Protein AF-A0A126UZF2-F1 (afdb_monomer_lite)

Organism: NCBI:txid1579316

Sequence (39 aa):
MTDHDIKEISDRLNSTPRKCLGWKTPAEVFREKMLEEMR

Foldseek 3Di:
DDPVVVVVVVVVQQCAFDVVVVRDGVVVVVVVVVVVVVD

Radius of gyration: 12.39 Å; chains: 1; bounding box: 30×19×30 Å

Structure (mmCIF, N/CA/C/O backbone):
data_AF-A0A126UZF2-F1
#
_entry.id   AF-A0A126UZF2-F1
#
loop_
_atom_site.group_PDB
_atom_site.id
_atom_site.type_symbol
_atom_site.label_atom_id
_atom_site.label_alt_id
_atom_site.label_comp_id
_atom_site.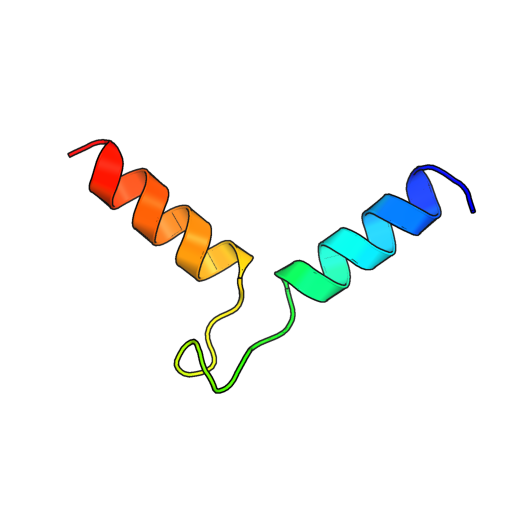label_asym_id
_atom_site.label_entity_id
_atom_site.label_seq_id
_atom_site.pdbx_PDB_ins_code
_atom_site.Cartn_x
_atom_site.Cartn_y
_atom_site.Cartn_z
_atom_site.occupancy
_atom_site.B_iso_or_equiv
_atom_site.auth_seq_id
_atom_site.auth_comp_id
_atom_site.auth_asym_i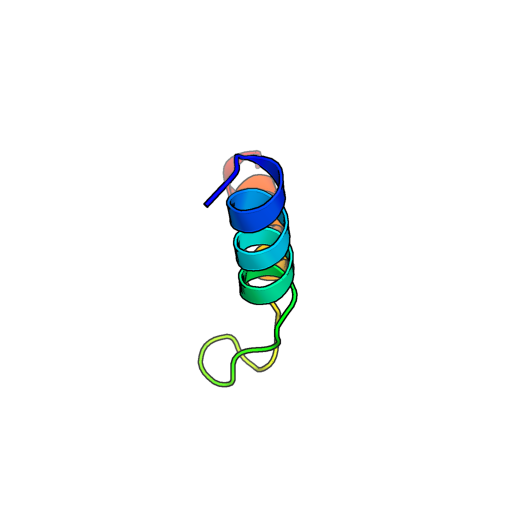d
_atom_site.auth_atom_id
_atom_site.pdbx_PDB_model_num
ATOM 1 N N . MET A 1 1 ? 16.442 3.498 -16.209 1.00 80.38 1 MET A N 1
ATOM 2 C CA . MET A 1 1 ? 15.170 3.252 -15.508 1.00 80.38 1 MET A CA 1
ATOM 3 C C . MET A 1 1 ? 14.095 3.995 -16.263 1.00 80.38 1 MET A C 1
ATOM 5 O O . MET A 1 1 ? 14.286 5.175 -16.534 1.00 80.38 1 MET A O 1
ATOM 9 N N . THR A 1 2 ? 13.050 3.294 -16.672 1.00 97.44 2 THR A N 1
ATOM 10 C CA . THR A 1 2 ? 11.870 3.848 -17.336 1.00 97.44 2 THR A CA 1
ATOM 11 C C . THR A 1 2 ? 10.806 4.229 -16.306 1.00 97.44 2 THR A C 1
ATOM 13 O O . THR A 1 2 ? 10.857 3.784 -15.157 1.00 97.44 2 THR A O 1
ATOM 16 N N . ASP A 1 3 ? 9.807 5.009 -16.714 1.00 97.75 3 ASP A N 1
ATOM 17 C CA . ASP A 1 3 ? 8.642 5.299 -15.867 1.00 97.75 3 ASP A CA 1
ATOM 18 C C . ASP A 1 3 ? 7.893 4.021 -15.473 1.00 97.75 3 ASP A C 1
ATOM 20 O O . ASP A 1 3 ? 7.345 3.924 -14.374 1.00 97.75 3 ASP A O 1
ATOM 24 N N . HIS A 1 4 ? 7.910 3.014 -16.351 1.00 97.75 4 HIS A N 1
ATOM 25 C CA . HIS A 1 4 ? 7.364 1.699 -16.052 1.00 97.75 4 HIS A CA 1
ATOM 26 C C . HIS A 1 4 ? 8.155 1.014 -14.930 1.00 97.75 4 HIS A C 1
ATOM 28 O O . HIS A 1 4 ? 7.548 0.584 -13.953 1.00 97.75 4 HIS A O 1
ATOM 34 N N . ASP A 1 5 ? 9.490 1.025 -14.997 1.00 97.56 5 ASP A N 1
ATOM 35 C CA . ASP A 1 5 ? 10.347 0.444 -13.953 1.00 97.56 5 ASP A CA 1
ATOM 36 C C . ASP A 1 5 ? 10.098 1.123 -12.592 1.00 97.56 5 ASP A C 1
ATOM 38 O O . ASP A 1 5 ? 10.036 0.469 -11.550 1.00 97.56 5 ASP A O 1
ATOM 42 N N . ILE A 1 6 ? 9.942 2.453 -12.585 1.00 97.94 6 ILE A N 1
ATOM 43 C CA . ILE A 1 6 ? 9.659 3.227 -11.366 1.00 97.94 6 ILE A CA 1
ATOM 44 C C . ILE A 1 6 ? 8.282 2.860 -10.809 1.00 97.94 6 ILE A C 1
ATOM 46 O O . ILE A 1 6 ? 8.133 2.682 -9.595 1.00 97.94 6 ILE A O 1
ATOM 50 N N . LYS A 1 7 ? 7.282 2.716 -11.683 1.00 97.69 7 LYS A N 1
ATOM 51 C CA . LYS A 1 7 ? 5.932 2.316 -11.292 1.00 97.69 7 LYS A CA 1
ATOM 52 C C . LYS A 1 7 ? 5.917 0.923 -10.674 1.00 97.69 7 LYS A C 1
ATOM 54 O O . LYS A 1 7 ? 5.381 0.773 -9.582 1.00 97.69 7 LYS A O 1
ATOM 59 N N . GLU A 1 8 ? 6.565 -0.060 -11.293 1.00 98.44 8 GLU A N 1
ATOM 60 C CA . GLU A 1 8 ? 6.634 -1.419 -10.743 1.00 98.44 8 GLU A CA 1
ATOM 61 C C . GLU A 1 8 ? 7.302 -1.455 -9.361 1.00 98.44 8 GLU A C 1
ATOM 63 O O . GLU A 1 8 ? 6.846 -2.152 -8.449 1.00 98.44 8 GLU A O 1
ATOM 68 N N . ILE A 1 9 ? 8.367 -0.669 -9.170 1.00 98.19 9 ILE A N 1
ATOM 69 C CA . ILE A 1 9 ? 9.024 -0.537 -7.865 1.00 98.19 9 ILE A CA 1
ATOM 70 C C . ILE A 1 9 ? 8.062 0.072 -6.841 1.00 98.19 9 ILE A C 1
ATOM 72 O O . ILE A 1 9 ? 7.945 -0.459 -5.734 1.00 98.19 9 ILE A O 1
ATOM 76 N N . SER A 1 10 ? 7.373 1.158 -7.195 1.00 98.25 10 SER A N 1
ATOM 77 C CA . SER A 1 10 ? 6.397 1.819 -6.323 1.00 98.25 10 SER A CA 1
ATOM 78 C C . SER A 1 10 ? 5.255 0.877 -5.937 1.00 98.25 10 SER A C 1
ATOM 80 O O . SER A 1 10 ? 4.947 0.731 -4.752 1.00 98.25 10 SER A O 1
ATOM 82 N N . ASP A 1 11 ? 4.683 0.170 -6.912 1.00 98.50 11 ASP A N 1
ATOM 83 C CA . ASP A 1 11 ? 3.579 -0.768 -6.708 1.00 98.50 11 ASP A CA 1
ATOM 84 C C . ASP A 1 11 ? 3.996 -1.890 -5.748 1.00 98.50 11 ASP A C 1
ATOM 86 O O . ASP A 1 11 ? 3.283 -2.195 -4.785 1.00 98.50 11 ASP A O 1
ATOM 90 N N . ARG A 1 12 ? 5.204 -2.442 -5.923 1.00 98.56 12 ARG A N 1
ATOM 91 C CA . ARG A 1 12 ? 5.760 -3.446 -5.008 1.00 98.56 12 ARG A CA 1
ATOM 92 C C . ARG A 1 12 ? 5.976 -2.886 -3.604 1.00 98.56 12 ARG A C 1
ATOM 94 O O . ARG A 1 12 ? 5.608 -3.535 -2.624 1.00 98.56 12 ARG A O 1
ATOM 101 N N . LEU A 1 13 ? 6.571 -1.698 -3.479 1.00 98.44 13 LEU A N 1
ATOM 102 C CA . LEU A 1 13 ? 6.839 -1.076 -2.178 1.00 98.44 13 LEU A CA 1
ATOM 103 C C . LEU A 1 13 ? 5.551 -0.815 -1.393 1.00 98.44 13 LEU A C 1
ATOM 105 O O . LEU A 1 13 ? 5.512 -1.096 -0.191 1.00 98.44 13 LEU A O 1
ATOM 109 N N . ASN A 1 14 ? 4.515 -0.334 -2.079 1.00 98.50 14 ASN A N 1
ATOM 110 C CA . ASN A 1 14 ? 3.232 0.036 -1.491 1.00 98.50 14 ASN A CA 1
ATOM 111 C C . ASN A 1 14 ? 2.307 -1.154 -1.222 1.00 98.50 14 ASN A C 1
ATOM 113 O O . ASN A 1 14 ? 1.412 -1.026 -0.389 1.00 98.50 14 ASN A O 1
ATOM 117 N N . SER A 1 15 ? 2.546 -2.300 -1.868 1.00 98.50 15 SER A N 1
ATOM 118 C CA . SER A 1 15 ? 1.786 -3.545 -1.665 1.00 98.50 15 SER A CA 1
ATOM 119 C C . SER A 1 15 ? 2.455 -4.523 -0.692 1.00 98.50 15 SER A C 1
ATOM 121 O O . SER A 1 15 ? 1.902 -5.579 -0.405 1.00 98.50 15 SER A O 1
ATOM 123 N N . THR A 1 16 ? 3.648 -4.208 -0.177 1.00 98.62 16 THR A N 1
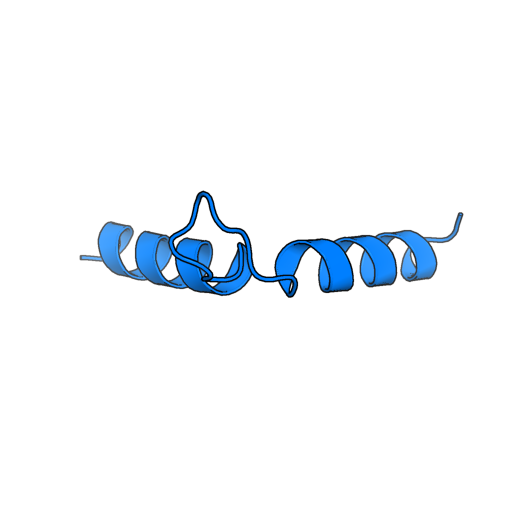ATOM 124 C CA . THR A 1 16 ? 4.375 -5.096 0.745 1.00 98.62 16 THR A CA 1
ATOM 125 C C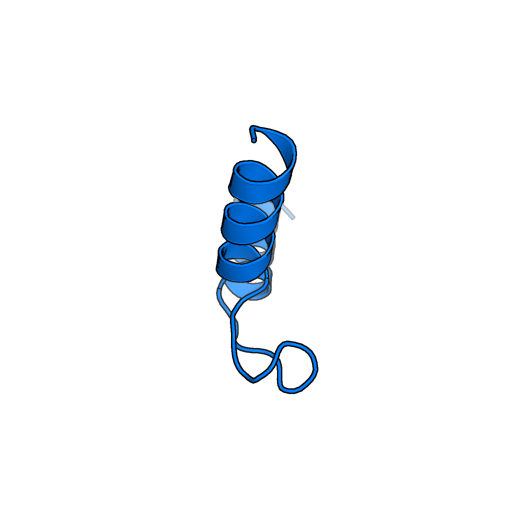 . THR A 1 16 ? 3.969 -4.831 2.203 1.00 98.62 16 THR A C 1
ATOM 127 O O . THR A 1 16 ? 4.174 -3.709 2.681 1.00 98.62 16 THR A O 1
ATOM 130 N N . PRO A 1 17 ? 3.476 -5.842 2.947 1.00 98.69 17 PRO A N 1
ATOM 131 C CA . PRO A 1 17 ? 3.192 -5.745 4.381 1.00 98.69 17 PRO A CA 1
ATOM 132 C C . PRO A 1 17 ? 4.388 -5.269 5.213 1.00 98.69 17 PRO A C 1
ATOM 134 O O . PRO A 1 17 ? 5.513 -5.742 5.029 1.00 98.69 17 PRO A O 1
ATOM 137 N N . ARG A 1 18 ? 4.160 -4.363 6.174 1.00 98.62 18 ARG A N 1
ATOM 138 C CA . ARG A 1 18 ? 5.213 -3.847 7.069 1.00 98.62 18 ARG A CA 1
ATOM 139 C C . ARG A 1 18 ? 4.875 -4.106 8.532 1.00 98.62 18 ARG A C 1
ATOM 141 O O . ARG A 1 18 ? 3.820 -3.704 9.011 1.00 98.62 18 ARG A O 1
ATOM 148 N N . LYS A 1 19 ? 5.811 -4.699 9.284 1.00 98.44 19 LYS A N 1
ATOM 149 C CA . LYS A 1 19 ? 5.648 -4.965 10.728 1.00 98.44 19 LYS A CA 1
ATOM 150 C C . LYS A 1 19 ? 5.307 -3.698 11.525 1.00 98.44 19 LYS A C 1
ATOM 152 O O . LYS A 1 19 ? 4.468 -3.753 12.416 1.00 98.44 19 LYS A O 1
ATOM 157 N N . CYS A 1 20 ? 5.912 -2.556 11.184 1.00 98.19 20 CYS A N 1
ATOM 158 C CA . CYS A 1 20 ? 5.633 -1.270 11.835 1.00 98.19 20 CYS A CA 1
ATOM 159 C C . CYS A 1 20 ? 4.227 -0.714 11.551 1.00 98.19 20 CYS A C 1
ATOM 161 O O . CYS A 1 20 ? 3.781 0.174 12.266 1.00 98.19 20 CYS A O 1
ATOM 163 N N . LEU A 1 21 ? 3.526 -1.247 10.547 1.00 97.94 21 LEU A N 1
ATOM 164 C CA . LEU A 1 21 ? 2.137 -0.920 10.218 1.00 97.94 21 LEU A CA 1
ATOM 165 C C . LEU A 1 21 ? 1.163 -2.000 10.721 1.00 97.94 21 LEU A C 1
ATOM 167 O O . LEU A 1 21 ? 0.055 -2.123 10.209 1.00 97.94 21 LEU A O 1
ATOM 171 N N . GLY A 1 22 ? 1.587 -2.852 11.662 1.00 98.06 22 GLY A N 1
ATOM 172 C CA . GLY A 1 22 ? 0.775 -3.984 12.118 1.00 98.06 22 GLY A CA 1
ATOM 173 C C . GLY A 1 22 ? 0.562 -5.039 11.031 1.00 98.06 22 GLY A C 1
ATOM 174 O O . GLY A 1 22 ? -0.488 -5.668 10.990 1.00 98.06 22 GLY A O 1
ATOM 175 N N . TRP A 1 23 ? 1.543 -5.206 10.138 1.00 98.12 23 TRP A N 1
ATOM 176 C CA . TRP A 1 23 ? 1.477 -6.065 8.949 1.00 98.12 23 TRP A CA 1
ATOM 177 C C . TRP A 1 23 ? 0.471 -5.627 7.873 1.00 98.12 23 TRP A C 1
ATOM 179 O O . TRP A 1 23 ? 0.243 -6.377 6.930 1.00 98.12 23 TRP A O 1
ATOM 189 N N . LYS A 1 24 ? -0.044 -4.394 7.932 1.00 98.44 24 LYS A N 1
ATOM 190 C CA . LYS A 1 24 ? -0.712 -3.759 6.787 1.00 98.44 24 LYS A CA 1
ATOM 191 C C . LYS A 1 24 ? 0.299 -3.271 5.747 1.00 98.44 24 LYS A C 1
ATOM 193 O O . LYS A 1 24 ? 1.484 -3.058 6.036 1.00 98.44 24 LYS A O 1
ATOM 198 N N . THR A 1 25 ? -0.176 -3.082 4.526 1.00 98.81 25 THR A N 1
ATOM 199 C CA . THR A 1 25 ? 0.555 -2.445 3.430 1.00 98.81 25 THR A CA 1
ATOM 200 C C . THR A 1 25 ? 0.471 -0.914 3.535 1.00 98.81 25 THR A C 1
ATOM 202 O O . THR A 1 25 ? -0.521 -0.383 4.048 1.00 98.81 25 THR A O 1
ATOM 205 N N . PRO A 1 26 ? 1.470 -0.164 3.030 1.00 98.75 26 PRO A N 1
ATOM 206 C CA . PRO A 1 26 ? 1.368 1.292 2.935 1.00 98.75 26 PRO A CA 1
ATOM 207 C C . PRO A 1 26 ? 0.104 1.767 2.203 1.00 98.75 26 PRO A C 1
ATOM 209 O O . PRO A 1 26 ? -0.521 2.732 2.638 1.00 98.75 26 PRO A O 1
ATOM 212 N N . ALA A 1 27 ? -0.313 1.068 1.140 1.00 98.50 27 ALA A N 1
ATOM 213 C CA . ALA A 1 27 ? -1.511 1.421 0.382 1.00 98.50 27 ALA A CA 1
ATOM 214 C C . ALA A 1 27 ? -2.811 1.272 1.196 1.00 98.50 27 ALA A C 1
ATOM 216 O O . ALA A 1 27 ? -3.718 2.089 1.050 1.00 98.50 27 ALA A O 1
ATOM 217 N N . GLU A 1 28 ? -2.919 0.250 2.049 1.00 98.62 28 GLU A N 1
ATOM 218 C CA . GLU A 1 28 ? -4.068 0.082 2.952 1.00 98.62 28 GLU A CA 1
ATOM 219 C C . GLU A 1 28 ? -4.137 1.204 3.985 1.00 98.62 28 GLU A C 1
ATOM 221 O O . GLU A 1 28 ? -5.169 1.860 4.095 1.00 98.62 28 GLU A O 1
ATOM 226 N N . VAL A 1 29 ? -3.026 1.474 4.677 1.00 98.38 29 VAL A N 1
ATOM 227 C CA . VAL A 1 29 ? -2.967 2.530 5.701 1.00 98.38 29 VAL A CA 1
ATOM 228 C C . VAL A 1 29 ? -3.249 3.902 5.094 1.00 98.38 29 VAL A C 1
ATOM 230 O O . VAL A 1 29 ? -3.943 4.712 5.700 1.00 98.38 29 VAL A O 1
ATOM 233 N N . PHE A 1 30 ? -2.747 4.171 3.886 1.00 97.81 30 PHE A N 1
ATOM 234 C CA . PHE A 1 30 ? -3.046 5.417 3.189 1.00 97.81 30 PHE A CA 1
ATOM 235 C C . PHE A 1 30 ? -4.548 5.565 2.914 1.00 97.81 30 PHE A C 1
ATOM 237 O O . PHE A 1 30 ? -5.118 6.600 3.240 1.00 97.81 30 PHE A O 1
ATOM 244 N N . ARG A 1 31 ? -5.216 4.529 2.382 1.00 97.25 31 ARG A N 1
ATOM 245 C CA . ARG A 1 31 ? -6.669 4.570 2.132 1.00 97.25 31 ARG A CA 1
ATOM 246 C C . ARG A 1 31 ? -7.476 4.794 3.409 1.00 97.25 31 ARG A C 1
ATOM 248 O O . ARG A 1 31 ? -8.422 5.571 3.380 1.00 97.25 31 ARG A O 1
ATOM 255 N N . GLU A 1 32 ? -7.103 4.138 4.505 1.00 97.12 32 GLU A N 1
ATOM 256 C CA . GLU A 1 32 ? -7.746 4.333 5.812 1.00 97.12 32 GLU A CA 1
ATOM 257 C C . GLU A 1 32 ? -7.643 5.796 6.264 1.00 97.12 32 GLU A C 1
ATOM 259 O O . GLU A 1 32 ? -8.661 6.406 6.576 1.00 97.12 32 GLU A O 1
ATOM 264 N N . LYS A 1 33 ? -6.447 6.393 6.185 1.00 96.31 33 LYS A N 1
ATOM 265 C CA . LYS A 1 33 ? -6.231 7.803 6.544 1.00 96.31 33 LYS A 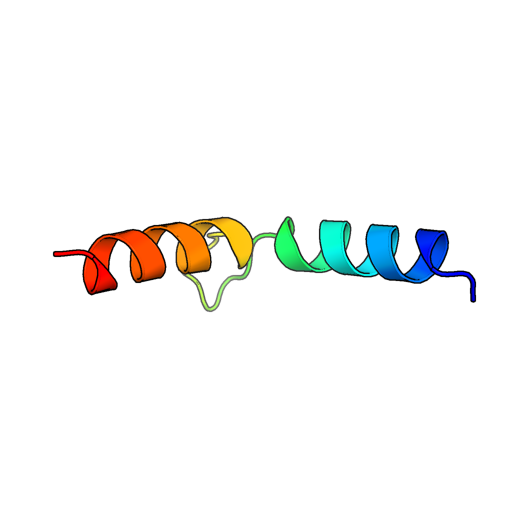CA 1
ATOM 266 C C . LYS A 1 33 ? -6.994 8.781 5.659 1.00 96.31 33 LYS A C 1
ATOM 268 O O . LYS A 1 33 ? -7.565 9.735 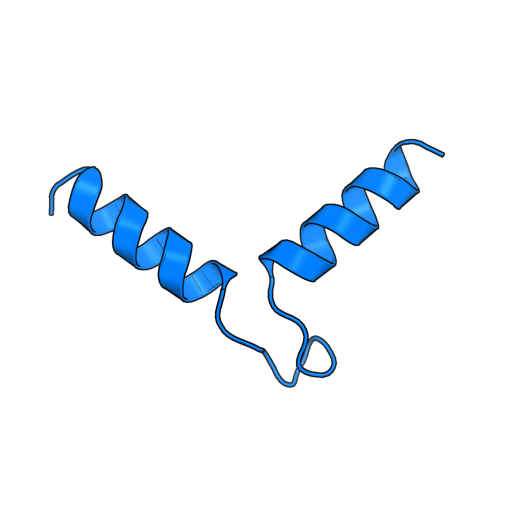6.168 1.00 96.31 33 LYS A O 1
ATOM 273 N N . MET A 1 34 ? -7.049 8.534 4.350 1.00 96.12 34 MET A N 1
ATOM 274 C CA . MET A 1 34 ? -7.834 9.376 3.443 1.00 96.12 34 MET A CA 1
ATOM 275 C C . MET A 1 34 ? -9.326 9.351 3.804 1.00 96.12 34 MET A C 1
ATOM 277 O O . MET A 1 34 ? -9.988 10.379 3.738 1.00 96.12 34 MET A O 1
ATOM 281 N N . LEU A 1 35 ? -9.860 8.194 4.214 1.00 94.00 35 LEU A N 1
ATOM 282 C CA . LEU A 1 35 ? -11.247 8.085 4.678 1.00 94.00 35 LEU A CA 1
ATOM 283 C C . LEU A 1 35 ? -11.469 8.778 6.029 1.00 94.00 35 LEU A C 1
ATOM 285 O O . LEU A 1 35 ? -12.545 9.330 6.248 1.00 94.00 35 LEU A O 1
ATOM 289 N N . GLU A 1 36 ? -10.477 8.756 6.923 1.00 95.56 36 GLU A N 1
ATOM 290 C CA . GLU A 1 36 ? -10.509 9.495 8.191 1.00 95.56 36 GLU A CA 1
ATOM 291 C C . GLU A 1 36 ? -10.506 11.013 7.973 1.00 95.56 36 GLU A C 1
ATOM 293 O O . GLU A 1 36 ? -11.270 11.709 8.630 1.00 95.56 36 GLU A O 1
ATOM 298 N N . GLU A 1 37 ? -9.702 11.527 7.038 1.00 93.19 37 GLU A N 1
ATOM 299 C CA . GLU A 1 37 ? -9.632 12.963 6.717 1.00 93.19 37 GLU A CA 1
ATOM 300 C C . GLU A 1 37 ? -10.887 13.496 6.008 1.00 93.19 37 GLU A C 1
ATOM 302 O O . GLU A 1 37 ? -11.175 14.689 6.072 1.00 93.19 37 GLU A O 1
ATOM 307 N N . MET A 1 38 ? -11.642 12.631 5.324 1.00 84.25 38 MET A N 1
ATOM 308 C CA . MET A 1 38 ? -12.906 12.997 4.670 1.00 84.25 38 MET A CA 1
ATOM 309 C C . MET A 1 38 ? -14.107 13.049 5.628 1.00 84.25 38 MET A C 1
ATOM 311 O O . MET A 1 38 ? -15.214 13.372 5.186 1.00 84.25 38 MET A O 1
ATOM 315 N N . ARG A 1 39 ? -13.918 12.690 6.900 1.00 72.38 39 ARG A N 1
ATOM 316 C CA . ARG A 1 39 ? -14.966 12.616 7.920 1.00 72.38 39 ARG A CA 1
ATOM 317 C C . ARG A 1 39 ? -15.000 13.864 8.795 1.00 72.38 39 ARG A C 1
ATOM 319 O O . ARG A 1 39 ? -16.132 14.253 9.158 1.00 72.38 39 ARG A O 1
#

Secondary structure (DSSP, 8-state):
--HHHHHHHHHHHHHS--GGGTT--HHHHHHHHHHHHT-

pLDDT: mean 96.31, std 5.32, range [72.38, 98.81]